Protein AF-A0A5E4QCP9-F1 (afdb_monomer_lite)

Secondary structure (DSSP, 8-state):
---GGGTTSS-------TTTS---TTT---SSSS--EE--S-TTSPPEE--S-SSHHHHHHHHHHH-SS--SSB-TTS-B----

InterPro domains:
  IPR013766 Thioredoxin domain [PF00085] (9-64)
  IPR036249 Thioredoxin-like superfamily [SSF52833] (6-74)

Radius of gyration: 13.86 Å; chains: 1; bounding box: 32×28×38 Å

Foldseek 3Di:
DLPCLCPPPPDDDDDDDVVPDDDDCVQDPDPDPPWDWDDAPPPVDGIDTDPWDPDPLRVQLVCQLRHPDHGPQAHVNSDGDPDD

pLDDT: mean 86.02, std 10.91, range [41.0, 94.75]

Sequence (84 aa):
MLPGVLKNEDIDVVKIDATANDWPKSLYEVSGFPTIYWKSKDTSKKPVRYNGGRALEDFLKYVSEQASSELKGWDRKGNVKDEL

Organism: NCBI:txid189913

Structure (mmCIF, N/CA/C/O backbone):
data_AF-A0A5E4QCP9-F1
#
_entry.id   AF-A0A5E4QCP9-F1
#
loop_
_atom_site.group_PDB
_atom_site.id
_atom_site.type_symbol
_atom_site.label_atom_id
_atom_site.label_alt_id
_atom_site.label_comp_id
_atom_site.label_asym_id
_atom_site.label_entity_id
_atom_site.label_seq_id
_atom_site.pdbx_PDB_ins_code
_atom_site.Cartn_x
_atom_site.Cartn_y
_atom_site.Cartn_z
_atom_site.occupancy
_atom_site.B_iso_or_equiv
_atom_site.auth_seq_id
_atom_site.auth_comp_id
_atom_site.auth_asym_id
_atom_site.auth_atom_id
_atom_site.pdbx_PDB_model_num
ATOM 1 N N . MET A 1 1 ? -1.111 -15.802 -1.050 1.00 47.84 1 MET A N 1
ATOM 2 C CA . MET A 1 1 ? -2.515 -15.376 -1.235 1.00 47.84 1 MET A CA 1
ATOM 3 C C . MET A 1 1 ? -2.963 -14.906 0.131 1.00 47.84 1 MET A C 1
ATOM 5 O O . MET A 1 1 ? -2.828 -15.694 1.057 1.00 47.84 1 MET A O 1
ATOM 9 N N . LEU A 1 2 ? 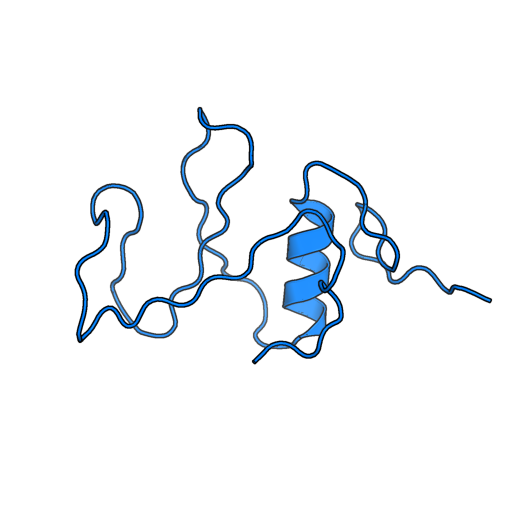-3.334 -13.634 0.300 1.00 53.00 2 LEU A N 1
ATOM 10 C CA . LEU A 1 2 ? -3.847 -13.189 1.597 1.00 53.00 2 LEU A CA 1
ATOM 11 C C . LEU A 1 2 ? -5.128 -13.998 1.866 1.00 53.00 2 LEU A C 1
ATOM 13 O O . LEU A 1 2 ? -5.986 -14.041 0.977 1.00 53.00 2 LEU A O 1
ATOM 17 N N . PRO A 1 3 ? -5.236 -14.709 3.004 1.00 51.50 3 PRO A N 1
ATOM 18 C CA . PRO A 1 3 ? -6.475 -15.381 3.377 1.00 51.50 3 PRO A CA 1
ATOM 19 C C . PRO A 1 3 ? -7.580 -14.323 3.412 1.00 51.50 3 PRO A C 1
ATOM 21 O O . PRO A 1 3 ? -7.282 -13.154 3.639 1.00 51.50 3 PRO A O 1
ATOM 24 N N . GLY A 1 4 ? -8.819 -14.709 3.105 1.00 63.34 4 GLY A N 1
ATOM 25 C CA . GLY A 1 4 ? -9.927 -13.831 2.695 1.00 63.34 4 GLY A CA 1
ATOM 26 C C . GLY A 1 4 ? -10.443 -12.801 3.711 1.00 63.34 4 GLY A C 1
ATOM 27 O O . GLY A 1 4 ? -11.627 -12.507 3.700 1.00 63.34 4 GLY A O 1
ATOM 28 N N . VAL A 1 5 ? -9.582 -12.238 4.553 1.00 70.25 5 VAL A N 1
ATOM 29 C CA . VAL A 1 5 ? -9.837 -11.157 5.509 1.00 70.25 5 VAL A CA 1
ATOM 30 C C . VAL A 1 5 ? -10.373 -9.903 4.815 1.00 70.25 5 VAL A C 1
ATOM 32 O O . VAL A 1 5 ? -11.249 -9.240 5.345 1.00 70.25 5 VAL A O 1
ATOM 35 N N . LEU A 1 6 ? -9.895 -9.607 3.602 1.00 79.00 6 LEU A N 1
ATOM 36 C CA . LEU A 1 6 ? -10.399 -8.497 2.781 1.00 79.00 6 LEU A CA 1
ATOM 37 C C . LEU A 1 6 ? -11.491 -8.939 1.791 1.00 79.00 6 LEU A C 1
ATOM 39 O O . LEU A 1 6 ? -11.919 -8.168 0.935 1.00 79.00 6 LEU A O 1
ATOM 43 N N . LYS A 1 7 ? -11.936 -10.199 1.855 1.00 72.75 7 LYS A N 1
ATOM 44 C CA . LYS A 1 7 ? -12.974 -10.708 0.957 1.00 72.75 7 LYS A CA 1
ATOM 45 C C . LYS A 1 7 ? -14.303 -10.074 1.371 1.00 72.75 7 LYS A C 1
ATOM 47 O O . LYS A 1 7 ? -14.734 -10.244 2.506 1.00 72.75 7 LYS A O 1
ATOM 52 N N . ASN A 1 8 ? -14.964 -9.393 0.434 1.00 80.50 8 ASN A N 1
ATOM 53 C CA . ASN A 1 8 ? -16.165 -8.568 0.651 1.00 80.50 8 ASN A CA 1
ATOM 54 C C . ASN A 1 8 ? -15.912 -7.195 1.300 1.00 80.50 8 ASN A C 1
ATOM 56 O O . ASN A 1 8 ? -16.865 -6.583 1.792 1.00 80.50 8 ASN A O 1
ATOM 60 N N . GLU A 1 9 ? -14.663 -6.731 1.297 1.00 86.31 9 GLU A N 1
ATOM 61 C CA . GLU A 1 9 ? -14.324 -5.324 1.493 1.00 86.31 9 GLU A CA 1
ATOM 62 C C . GLU A 1 9 ? -14.189 -4.634 0.135 1.00 86.31 9 GLU A C 1
ATOM 64 O O . GLU A 1 9 ? -13.919 -5.269 -0.884 1.00 86.31 9 GLU A O 1
ATOM 69 N N . ASP A 1 10 ? -14.343 -3.316 0.122 1.00 88.94 10 ASP A N 1
ATOM 70 C CA . ASP A 1 10 ? -14.198 -2.479 -1.073 1.00 88.94 10 ASP A CA 1
ATOM 71 C C . ASP A 1 10 ? -12.713 -2.160 -1.360 1.00 88.94 10 ASP A C 1
ATOM 73 O O . ASP A 1 10 ? -12.321 -1.006 -1.559 1.00 88.94 10 ASP A O 1
ATOM 77 N N . ILE A 1 11 ? -11.880 -3.206 -1.286 1.00 89.31 11 ILE A N 1
ATOM 78 C CA . ILE A 1 11 ? -10.419 -3.191 -1.394 1.00 89.31 11 ILE A CA 1
ATOM 79 C C . ILE A 1 11 ? -9.968 -4.291 -2.358 1.00 89.31 11 ILE A C 1
ATOM 81 O O . ILE A 1 11 ? -10.137 -5.481 -2.088 1.00 89.31 11 ILE A O 1
ATOM 85 N N . ASP A 1 12 ? -9.291 -3.891 -3.432 1.00 90.75 12 ASP A N 1
ATOM 86 C CA . ASP A 1 12 ? -8.691 -4.820 -4.386 1.00 90.75 12 ASP A CA 1
ATOM 87 C C . ASP A 1 12 ? -7.223 -5.093 -4.050 1.00 90.75 12 ASP A C 1
ATOM 89 O O . ASP A 1 12 ? -6.390 -4.185 -3.994 1.00 90.75 12 ASP A O 1
ATOM 93 N N . VAL A 1 13 ? -6.881 -6.374 -3.884 1.00 90.00 13 VAL A N 1
ATOM 94 C CA . VAL A 1 13 ? -5.488 -6.818 -3.746 1.00 90.00 13 VAL A CA 1
ATOM 95 C C . VAL A 1 13 ? -5.040 -7.469 -5.046 1.00 90.00 13 VAL A C 1
ATOM 97 O O . VAL A 1 13 ? -5.396 -8.607 -5.354 1.00 90.00 13 VAL A O 1
ATOM 100 N N . VAL A 1 14 ? -4.210 -6.748 -5.793 1.00 91.06 14 VAL A N 1
ATOM 101 C CA . VAL A 1 14 ? -3.699 -7.184 -7.095 1.00 91.06 14 VAL A CA 1
ATOM 102 C C . VAL A 1 14 ? -2.220 -7.545 -6.985 1.00 91.06 14 VAL A C 1
ATOM 104 O O . VAL A 1 14 ? -1.448 -6.869 -6.306 1.00 91.06 14 VAL A O 1
ATOM 107 N N . LYS A 1 15 ? -1.815 -8.613 -7.680 1.00 91.88 15 LYS A N 1
ATOM 108 C CA . LYS A 1 15 ? -0.406 -8.976 -7.874 1.00 91.88 15 LYS A CA 1
ATOM 109 C C . LYS A 1 15 ? -0.035 -8.844 -9.347 1.00 91.88 15 LYS A C 1
ATOM 111 O O . LYS A 1 15 ? -0.809 -9.248 -10.210 1.00 91.88 15 LYS A O 1
ATOM 116 N N . ILE A 1 16 ? 1.160 -8.329 -9.615 1.00 91.50 16 ILE A N 1
ATOM 117 C CA . ILE A 1 16 ? 1.742 -8.255 -10.958 1.00 91.50 16 ILE A CA 1
ATOM 118 C C . ILE A 1 16 ? 3.135 -8.873 -10.884 1.00 91.50 16 ILE A C 1
ATOM 120 O O . ILE A 1 16 ? 3.925 -8.516 -10.010 1.00 91.50 16 ILE A O 1
ATOM 124 N N . ASP A 1 17 ? 3.426 -9.803 -11.791 1.00 92.12 17 ASP A N 1
ATOM 125 C CA . ASP A 1 17 ? 4.789 -10.277 -12.007 1.00 92.12 17 ASP A CA 1
ATOM 126 C C . ASP A 1 17 ? 5.498 -9.312 -12.957 1.00 92.12 17 ASP A C 1
ATOM 128 O O . ASP A 1 17 ? 5.299 -9.358 -14.172 1.00 92.12 17 ASP A O 1
ATOM 132 N N . ALA A 1 18 ? 6.307 -8.426 -12.381 1.00 89.62 18 ALA A N 1
ATOM 133 C CA . ALA A 1 18 ? 7.054 -7.409 -13.112 1.00 89.62 18 ALA A CA 1
ATOM 134 C C . ALA A 1 18 ? 8.260 -7.970 -13.891 1.00 89.62 18 ALA A C 1
ATOM 136 O O . ALA A 1 18 ? 8.912 -7.225 -14.616 1.00 89.62 18 ALA A O 1
ATOM 137 N N . THR A 1 19 ? 8.592 -9.259 -13.749 1.00 89.06 19 THR A N 1
ATOM 138 C CA . THR A 1 19 ? 9.616 -9.903 -14.592 1.00 89.06 19 THR A CA 1
ATOM 139 C C . THR A 1 19 ? 9.041 -10.383 -15.922 1.00 89.06 19 THR A C 1
ATOM 141 O O . THR A 1 19 ? 9.769 -10.474 -16.906 1.00 89.06 19 THR A O 1
ATOM 144 N N . ALA A 1 20 ? 7.731 -10.645 -15.958 1.00 92.81 20 ALA A N 1
ATOM 145 C CA . ALA A 1 20 ? 7.033 -11.206 -17.111 1.00 92.81 20 ALA A CA 1
ATOM 146 C C . ALA A 1 20 ? 6.026 -10.243 -17.767 1.00 92.81 20 ALA A C 1
ATOM 148 O O . ALA A 1 20 ? 5.556 -10.524 -18.866 1.00 92.81 20 ALA A O 1
ATOM 149 N N . ASN A 1 21 ? 5.669 -9.132 -17.113 1.00 91.62 21 ASN A N 1
ATOM 150 C CA . ASN A 1 21 ? 4.648 -8.192 -17.587 1.00 91.62 21 ASN A CA 1
ATOM 151 C C . ASN A 1 21 ? 5.121 -6.742 -17.470 1.00 91.62 21 ASN A C 1
ATOM 153 O O . ASN A 1 21 ? 5.869 -6.399 -16.555 1.00 91.62 21 ASN A O 1
ATOM 157 N N . ASP A 1 22 ? 4.606 -5.877 -18.344 1.00 90.75 22 ASP A N 1
ATOM 158 C CA . ASP A 1 22 ? 4.746 -4.428 -18.214 1.00 90.75 22 ASP A CA 1
ATOM 159 C C . ASP A 1 22 ? 3.777 -3.847 -17.174 1.00 90.75 22 ASP A C 1
ATOM 161 O O . ASP A 1 22 ? 2.705 -4.384 -16.890 1.00 90.75 22 ASP A O 1
ATOM 165 N N . TRP A 1 23 ? 4.159 -2.704 -16.606 1.00 90.75 23 TRP A N 1
ATOM 166 C CA . TRP A 1 23 ? 3.365 -1.947 -15.641 1.00 90.75 23 TRP A CA 1
ATOM 167 C C . TRP A 1 23 ? 3.621 -0.442 -15.823 1.00 90.75 23 TRP A C 1
ATOM 169 O O . TRP A 1 23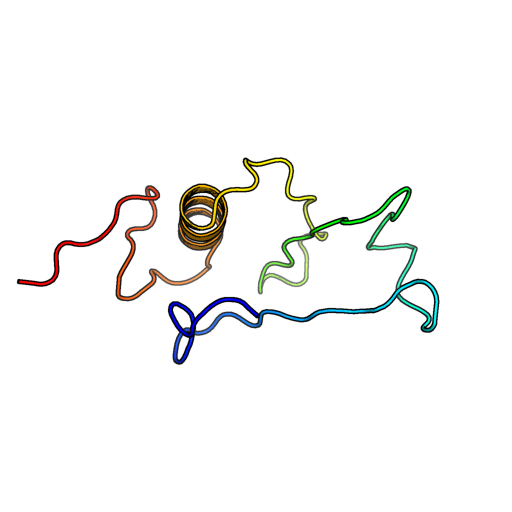 ? 4.612 -0.056 -16.453 1.00 90.75 23 TRP A O 1
ATOM 179 N N . PRO A 1 24 ? 2.767 0.446 -15.281 1.00 91.38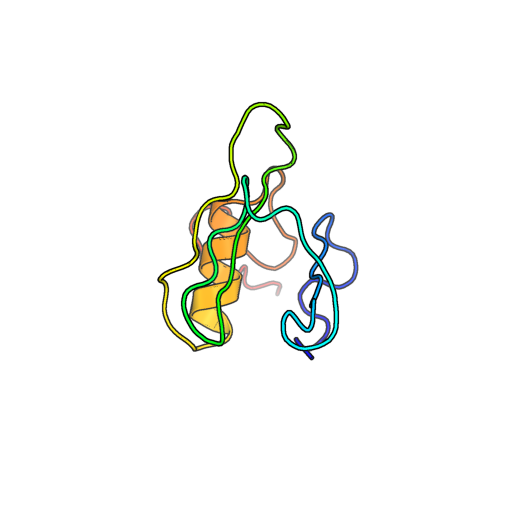 24 PRO A N 1
ATOM 180 C CA . PRO A 1 24 ? 2.968 1.889 -15.396 1.00 91.38 24 PRO A CA 1
ATOM 181 C C . PRO A 1 24 ? 4.149 2.371 -14.532 1.00 91.38 24 PRO A C 1
ATOM 183 O O . PRO A 1 24 ? 3.975 2.878 -13.423 1.00 91.38 24 PRO A O 1
ATOM 186 N N . LYS A 1 25 ? 5.371 2.236 -15.065 1.00 89.62 25 LYS A N 1
ATOM 187 C CA . LYS A 1 25 ? 6.656 2.578 -14.418 1.00 89.62 25 LYS A CA 1
ATOM 188 C C . LYS A 1 25 ? 6.741 4.032 -13.938 1.00 89.62 25 LYS A C 1
ATOM 190 O O . LYS A 1 25 ? 7.447 4.312 -12.980 1.00 89.62 25 LYS A O 1
ATOM 195 N N . SER A 1 26 ? 5.995 4.9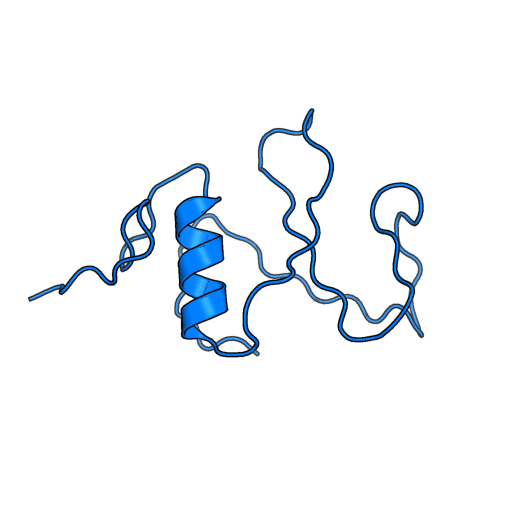48 -14.561 1.00 91.31 26 SER A N 1
ATOM 196 C CA . SER A 1 26 ? 5.910 6.357 -14.144 1.00 91.31 26 SER A CA 1
ATOM 197 C C . SER A 1 26 ? 5.160 6.567 -12.823 1.00 91.31 26 SER A C 1
ATOM 199 O O . SER A 1 26 ? 5.343 7.593 -12.170 1.00 91.31 26 SER A O 1
ATOM 201 N N . LEU A 1 27 ? 4.304 5.617 -12.435 1.00 91.25 27 LEU A N 1
ATOM 202 C CA . LEU A 1 27 ? 3.512 5.663 -11.205 1.00 91.25 27 LEU A CA 1
ATOM 203 C C . LEU A 1 27 ? 4.036 4.699 -10.136 1.00 91.25 27 LEU A C 1
ATOM 205 O O . LEU A 1 27 ? 3.883 4.978 -8.949 1.00 91.25 27 LEU A O 1
ATOM 209 N N . TYR A 1 28 ? 4.638 3.583 -10.554 1.00 93.12 28 TYR A N 1
ATOM 210 C CA . TYR A 1 28 ? 5.124 2.525 -9.673 1.00 93.12 28 TYR A CA 1
ATOM 211 C C . TYR A 1 28 ? 6.599 2.252 -9.957 1.00 93.12 28 TYR A C 1
ATOM 213 O O . TYR A 1 28 ? 6.959 1.508 -10.875 1.00 93.12 28 TYR A O 1
ATOM 221 N N . GLU A 1 29 ? 7.452 2.860 -9.143 1.00 91.88 29 GLU A N 1
ATOM 222 C CA . GLU A 1 29 ? 8.887 2.622 -9.182 1.00 91.88 29 GLU A CA 1
ATOM 223 C C . GLU A 1 29 ? 9.192 1.271 -8.526 1.00 91.88 29 GLU A C 1
ATOM 225 O O . GLU A 1 29 ? 8.915 1.068 -7.345 1.00 91.88 29 GLU A O 1
ATOM 230 N N . VAL A 1 30 ? 9.762 0.336 -9.282 1.00 91.31 30 VAL A N 1
ATOM 231 C CA . VAL A 1 30 ? 10.118 -1.001 -8.792 1.00 91.31 30 VAL A CA 1
ATOM 232 C C . VAL A 1 30 ? 11.619 -1.180 -8.973 1.00 91.31 30 VAL A C 1
ATOM 234 O O . VAL A 1 30 ? 12.099 -1.309 -10.094 1.00 91.31 30 VAL A O 1
ATOM 237 N N . SER A 1 31 ? 12.354 -1.165 -7.862 1.00 87.75 31 SER A N 1
ATOM 238 C CA . SER A 1 31 ? 13.815 -1.333 -7.824 1.00 87.75 31 SER A CA 1
ATOM 239 C C . SER A 1 31 ? 14.257 -2.678 -7.235 1.00 87.75 31 SER A C 1
ATOM 241 O O . SER A 1 31 ? 15.433 -3.022 -7.286 1.00 87.75 31 SER A O 1
ATOM 243 N N . GLY A 1 32 ? 13.318 -3.453 -6.688 1.00 88.88 32 GLY A N 1
ATOM 244 C CA . GLY A 1 32 ? 13.555 -4.765 -6.095 1.00 88.88 32 GLY A CA 1
ATOM 245 C C . GLY A 1 32 ? 12.243 -5.477 -5.773 1.00 88.88 32 GLY A C 1
ATOM 246 O O . GLY A 1 32 ? 11.160 -4.901 -5.911 1.00 88.88 32 GLY A O 1
ATOM 247 N N . PHE A 1 33 ? 12.328 -6.734 -5.340 1.00 89.00 33 PHE A N 1
ATOM 248 C CA . PHE A 1 33 ? 11.155 -7.560 -5.056 1.00 89.00 33 PHE A CA 1
ATOM 249 C C . PHE A 1 33 ? 11.162 -8.102 -3.620 1.00 89.00 33 PHE A C 1
ATOM 251 O O . PHE A 1 33 ? 12.222 -8.487 -3.126 1.00 89.00 33 PHE A O 1
ATOM 258 N N . PRO A 1 34 ? 9.987 -8.192 -2.967 1.00 90.25 34 PRO A N 1
ATOM 259 C CA . PRO A 1 34 ? 8.699 -7.630 -3.389 1.00 90.25 34 PRO A CA 1
ATOM 260 C C . PRO A 1 34 ? 8.653 -6.098 -3.210 1.00 90.25 34 PRO A C 1
ATOM 262 O O . PRO A 1 34 ? 9.229 -5.567 -2.267 1.00 90.25 34 PRO A O 1
ATOM 265 N N . THR A 1 35 ? 7.923 -5.397 -4.085 1.00 91.69 35 THR A N 1
ATOM 266 C CA . THR A 1 35 ? 7.568 -3.978 -3.901 1.00 91.69 35 THR A CA 1
ATOM 267 C C . THR A 1 35 ? 6.048 -3.858 -3.838 1.00 91.69 35 THR A C 1
ATOM 269 O O . THR A 1 35 ? 5.355 -4.331 -4.737 1.00 91.69 35 THR A O 1
ATOM 272 N N . ILE A 1 36 ? 5.528 -3.238 -2.777 1.00 93.69 36 ILE A N 1
ATOM 273 C CA . ILE A 1 36 ? 4.088 -3.102 -2.525 1.00 93.69 36 ILE A CA 1
ATOM 274 C C . ILE A 1 36 ? 3.716 -1.620 -2.570 1.00 93.69 36 ILE A C 1
ATOM 276 O O . ILE A 1 36 ? 4.411 -0.774 -2.005 1.00 93.69 36 ILE A O 1
ATOM 280 N N . TYR A 1 37 ? 2.604 -1.312 -3.233 1.00 94.75 37 TYR A N 1
ATOM 281 C CA . TYR A 1 37 ? 2.053 0.035 -3.325 1.00 94.75 37 TYR A CA 1
ATOM 282 C C . TYR A 1 37 ? 0.579 0.046 -2.938 1.00 94.75 37 TYR A C 1
ATOM 284 O O . TYR A 1 37 ? -0.168 -0.870 -3.275 1.00 94.75 37 TYR A O 1
ATOM 292 N N . TRP A 1 38 ? 0.162 1.132 -2.298 1.00 94.62 38 TRP A N 1
ATOM 293 C CA . TRP A 1 38 ? -1.232 1.479 -2.080 1.00 94.62 38 TRP A CA 1
ATOM 294 C C . TRP A 1 38 ? -1.690 2.507 -3.103 1.00 94.62 38 TRP A C 1
ATOM 296 O O . TRP A 1 38 ? -1.075 3.566 -3.245 1.00 94.62 38 TRP A O 1
ATOM 306 N N . LYS A 1 39 ? -2.794 2.228 -3.793 1.00 94.00 39 LYS A N 1
ATOM 307 C CA . LYS A 1 39 ? -3.473 3.195 -4.656 1.00 94.00 39 LYS A CA 1
ATOM 308 C C . LYS A 1 39 ? -4.808 3.551 -4.011 1.00 94.00 39 LYS A C 1
ATOM 310 O O . LYS A 1 39 ? -5.679 2.701 -3.879 1.00 94.00 39 LYS A O 1
ATOM 315 N N . SER A 1 40 ? -4.959 4.815 -3.620 1.00 91.88 40 SER A N 1
ATOM 316 C CA . SER A 1 40 ? -6.232 5.321 -3.102 1.00 91.88 40 SER A CA 1
ATOM 317 C C . SER A 1 40 ? -7.294 5.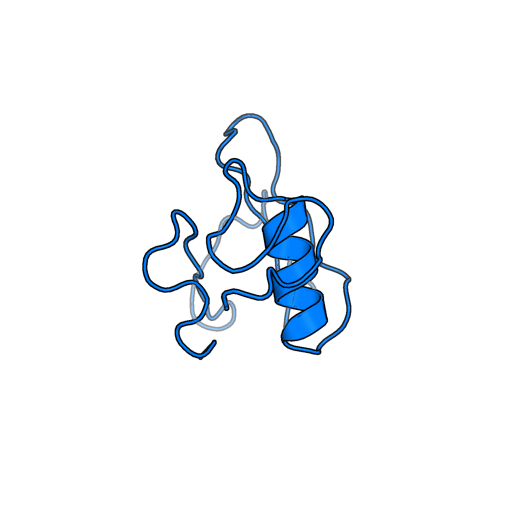370 -4.204 1.00 91.88 40 SER A C 1
ATOM 319 O O . SER A 1 40 ? -6.964 5.557 -5.378 1.00 91.88 40 SER A O 1
ATOM 321 N N . LYS A 1 41 ? -8.570 5.278 -3.807 1.00 89.44 41 LYS A N 1
ATOM 322 C CA . LYS A 1 41 ? -9.721 5.556 -4.680 1.00 89.44 41 LYS A CA 1
ATOM 323 C C . LYS A 1 41 ? -9.718 6.979 -5.231 1.00 89.44 41 LYS A C 1
ATOM 325 O O . LYS A 1 41 ? -10.252 7.224 -6.307 1.00 89.44 41 LYS A O 1
ATOM 330 N N . ASP A 1 42 ? -9.101 7.907 -4.505 1.00 89.38 42 ASP A N 1
ATOM 331 C CA . ASP A 1 42 ? -8.844 9.253 -4.995 1.00 89.38 42 ASP A CA 1
ATOM 332 C C . ASP A 1 42 ? -7.792 9.208 -6.113 1.00 89.38 42 ASP A C 1
ATOM 334 O O . ASP A 1 42 ? -6.595 9.006 -5.881 1.00 89.38 42 ASP A O 1
ATOM 338 N N . THR A 1 43 ? -8.253 9.390 -7.349 1.00 85.56 43 THR A N 1
ATOM 339 C CA . THR A 1 43 ? -7.430 9.295 -8.558 1.00 85.56 43 THR A CA 1
ATOM 340 C C . THR A 1 43 ? -6.370 10.390 -8.644 1.00 85.56 43 THR A C 1
ATOM 342 O O . THR A 1 43 ? -5.349 10.170 -9.302 1.00 85.56 43 THR A O 1
ATOM 345 N N . SER A 1 44 ? -6.556 11.513 -7.939 1.00 89.12 44 SER A N 1
ATOM 346 C CA . SER A 1 44 ? -5.583 12.608 -7.871 1.00 89.12 44 SER A CA 1
ATOM 347 C C . SER A 1 44 ? -4.330 12.234 -7.070 1.00 89.12 44 SER A C 1
ATOM 349 O O . SER A 1 44 ? -3.245 12.768 -7.314 1.00 89.12 44 SER A O 1
ATOM 351 N N . LYS A 1 45 ? -4.441 11.268 -6.148 1.00 89.88 45 LYS A N 1
ATOM 352 C CA . LYS A 1 45 ? -3.324 10.813 -5.315 1.00 89.88 45 LYS A CA 1
ATOM 353 C C . LYS A 1 45 ? -2.465 9.798 -6.056 1.00 89.88 45 LYS A C 1
ATOM 355 O O . LYS A 1 45 ? -2.951 8.820 -6.636 1.00 89.88 45 LYS A O 1
ATOM 360 N N . LYS A 1 46 ? -1.148 9.999 -6.014 1.00 92.56 46 LYS A N 1
ATOM 361 C CA . LYS A 1 46 ? -0.182 9.021 -6.532 1.00 92.56 46 LYS A CA 1
ATOM 362 C C . LYS A 1 46 ? -0.155 7.766 -5.646 1.00 92.56 46 LYS A C 1
ATOM 364 O O . LYS A 1 46 ? -0.462 7.871 -4.458 1.00 92.56 46 LYS A O 1
ATOM 369 N N . PRO A 1 47 ? 0.197 6.591 -6.202 1.00 94.56 47 PRO A N 1
ATOM 370 C CA . PRO A 1 47 ? 0.428 5.408 -5.388 1.00 94.56 47 PRO A 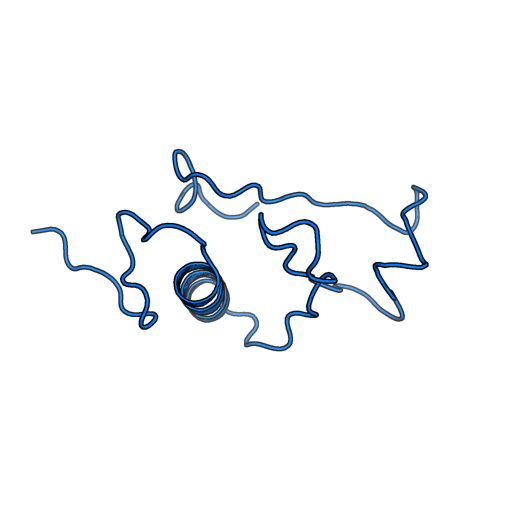CA 1
ATOM 371 C C . PRO A 1 47 ? 1.498 5.672 -4.326 1.00 94.56 47 PRO A C 1
ATOM 373 O O . PRO A 1 47 ? 2.528 6.280 -4.616 1.00 94.56 47 PRO A O 1
ATOM 376 N N . VAL A 1 48 ? 1.269 5.193 -3.108 1.00 94.12 48 VAL A N 1
ATOM 377 C CA . VAL A 1 48 ? 2.202 5.337 -1.985 1.00 94.12 48 VAL A CA 1
ATOM 378 C C . VAL A 1 48 ? 2.867 3.995 -1.727 1.00 94.12 48 VAL A C 1
ATOM 380 O O . VAL A 1 48 ? 2.193 2.967 -1.683 1.00 94.12 48 VAL A O 1
ATOM 383 N N . ARG A 1 49 ? 4.195 3.983 -1.585 1.00 94.06 49 ARG A N 1
ATOM 384 C CA . ARG A 1 49 ? 4.933 2.750 -1.300 1.00 94.06 49 ARG A CA 1
ATOM 385 C C . ARG A 1 49 ? 4.633 2.283 0.123 1.00 94.06 49 ARG A C 1
ATOM 387 O O . ARG A 1 49 ? 4.732 3.068 1.065 1.00 94.06 49 ARG A O 1
ATOM 394 N N . TYR A 1 50 ? 4.315 1.003 0.273 1.00 94.38 50 TYR A N 1
ATOM 395 C CA . TYR A 1 50 ? 4.199 0.372 1.579 1.00 94.38 50 TYR A CA 1
ATOM 396 C C . TYR A 1 50 ? 5.586 -0.029 2.082 1.00 94.38 50 TYR A C 1
ATOM 398 O O . TYR A 1 50 ? 6.263 -0.849 1.464 1.00 94.38 50 TYR A O 1
ATOM 406 N N . ASN A 1 51 ? 5.987 0.549 3.212 1.00 91.94 51 ASN A N 1
ATOM 407 C CA . ASN A 1 51 ? 7.254 0.260 3.890 1.00 91.94 51 ASN A CA 1
ATOM 408 C C . ASN A 1 51 ? 7.033 -0.305 5.306 1.00 91.94 51 ASN A C 1
ATOM 410 O O . ASN A 1 51 ? 7.936 -0.242 6.137 1.00 91.94 51 ASN A O 1
ATOM 414 N N . GLY A 1 52 ? 5.820 -0.784 5.603 1.00 89.88 52 GLY A N 1
ATOM 415 C CA . GLY A 1 52 ? 5.492 -1.370 6.901 1.00 89.88 52 GLY A CA 1
ATOM 416 C C . GLY A 1 52 ? 6.102 -2.760 7.100 1.00 89.88 52 GLY A C 1
ATOM 417 O O . GLY A 1 52 ? 6.888 -3.249 6.282 1.00 89.88 52 GLY A O 1
ATOM 418 N N . GLY A 1 53 ? 5.741 -3.390 8.217 1.00 90.44 53 GLY A N 1
ATOM 419 C CA . GLY A 1 53 ? 6.203 -4.732 8.553 1.00 90.44 53 GLY A CA 1
ATOM 420 C C . GLY A 1 53 ? 5.744 -5.798 7.553 1.00 90.44 53 GLY A C 1
ATOM 421 O O . GLY A 1 53 ? 4.879 -5.589 6.708 1.00 90.44 53 GLY A O 1
ATOM 422 N N . ARG A 1 54 ? 6.375 -6.974 7.612 1.00 87.88 54 ARG A N 1
ATOM 423 C CA . ARG A 1 54 ? 6.056 -8.098 6.712 1.00 87.88 54 ARG A CA 1
ATOM 424 C C . ARG A 1 54 ? 4.972 -9.018 7.273 1.00 87.88 54 ARG A C 1
ATOM 426 O O . ARG A 1 54 ? 4.599 -9.978 6.598 1.00 87.88 54 ARG A O 1
ATOM 433 N N . ALA A 1 55 ? 4.505 -8.765 8.496 1.00 89.81 55 ALA A N 1
ATOM 434 C CA . ALA A 1 55 ? 3.437 -9.543 9.094 1.00 89.81 55 ALA A CA 1
ATOM 435 C C . ALA A 1 55 ? 2.091 -9.189 8.450 1.00 89.81 55 ALA A C 1
ATOM 437 O O . ALA A 1 55 ? 1.864 -8.069 7.991 1.00 89.81 55 ALA A O 1
ATOM 438 N N . LEU A 1 56 ? 1.178 -10.162 8.435 1.00 86.44 56 LEU A N 1
ATOM 439 C CA . LEU A 1 56 ? -0.177 -9.958 7.927 1.00 86.44 56 LEU A CA 1
ATOM 440 C C . LEU A 1 56 ? -0.904 -8.844 8.695 1.00 86.44 56 LEU A C 1
ATOM 442 O O . LEU A 1 56 ? -1.601 -8.040 8.087 1.00 86.44 56 LEU A O 1
ATOM 446 N N . GLU A 1 57 ? -0.710 -8.784 10.010 1.00 88.25 57 GLU A N 1
ATOM 447 C CA . GLU A 1 57 ? -1.316 -7.778 10.887 1.00 88.25 57 GLU A CA 1
ATOM 448 C C . GLU A 1 57 ? -0.836 -6.363 10.555 1.00 88.25 57 GLU A C 1
ATOM 450 O O . GLU A 1 57 ? -1.661 -5.469 10.395 1.00 88.25 57 GLU A O 1
ATOM 455 N N . ASP A 1 58 ? 0.472 -6.169 10.345 1.00 91.00 58 ASP A N 1
ATOM 456 C CA . ASP A 1 58 ? 1.039 -4.875 9.936 1.00 91.00 58 ASP A CA 1
ATOM 457 C C . ASP A 1 58 ? 0.469 -4.401 8.595 1.00 91.00 58 ASP A C 1
ATOM 459 O O . ASP A 1 58 ? 0.279 -3.203 8.361 1.00 91.00 58 ASP A O 1
ATOM 463 N N . PHE A 1 59 ? 0.224 -5.344 7.685 1.00 90.62 59 PHE A N 1
ATOM 464 C CA . PHE A 1 59 ? -0.375 -5.049 6.393 1.00 90.62 59 PHE A CA 1
ATOM 465 C C . PHE A 1 59 ? -1.851 -4.669 6.541 1.00 90.62 59 PHE A C 1
ATOM 467 O O . PHE A 1 59 ? -2.267 -3.643 6.010 1.00 90.62 59 PHE A O 1
ATOM 474 N N . LEU A 1 60 ? -2.637 -5.452 7.284 1.00 89.75 60 LEU A N 1
ATOM 475 C CA . LEU A 1 60 ? -4.061 -5.185 7.511 1.00 89.75 60 LEU A CA 1
ATOM 476 C C . LEU A 1 60 ? -4.289 -3.868 8.254 1.00 89.75 60 LEU A C 1
ATOM 478 O O . LEU A 1 60 ? -5.151 -3.092 7.846 1.00 89.75 60 LEU A O 1
ATOM 482 N N . LYS A 1 61 ? -3.467 -3.581 9.264 1.00 91.69 61 LYS A N 1
ATOM 483 C CA . LYS A 1 61 ? -3.440 -2.299 9.967 1.00 91.69 61 LYS A CA 1
ATOM 484 C C . LYS A 1 61 ? -3.243 -1.133 9.002 1.00 91.69 61 LYS A C 1
ATOM 486 O O . LYS A 1 61 ? -4.019 -0.185 8.991 1.00 91.69 61 LYS A O 1
ATOM 491 N N . TYR A 1 62 ? -2.227 -1.220 8.149 1.00 93.31 62 TYR A N 1
ATOM 492 C CA . TYR A 1 62 ? -1.970 -0.173 7.168 1.00 93.31 62 TYR A CA 1
ATOM 493 C C . TYR A 1 62 ? -3.126 -0.016 6.173 1.00 93.31 62 TYR A C 1
ATOM 495 O O . TYR A 1 62 ? -3.516 1.103 5.845 1.00 93.31 62 TYR A O 1
ATOM 503 N N . VAL A 1 63 ? -3.705 -1.125 5.705 1.00 91.56 63 VAL A N 1
ATOM 504 C CA . VAL A 1 63 ? -4.875 -1.090 4.820 1.00 91.56 63 VAL A CA 1
ATOM 505 C C . VAL A 1 63 ? -6.059 -0.414 5.515 1.00 91.56 63 VAL A C 1
ATOM 507 O O . VAL A 1 63 ? -6.714 0.409 4.881 1.00 91.56 63 VAL A O 1
ATOM 510 N N . SER A 1 64 ? -6.322 -0.689 6.797 1.00 90.94 64 SER A N 1
ATOM 511 C CA . SER A 1 64 ? -7.452 -0.087 7.519 1.00 90.94 64 SER A CA 1
ATOM 512 C C . SER A 1 64 ? -7.278 1.416 7.761 1.00 90.94 64 SER A C 1
ATOM 514 O O . SER A 1 64 ? -8.252 2.164 7.680 1.00 90.94 64 SER A O 1
ATOM 516 N N . GLU A 1 65 ? -6.045 1.879 7.976 1.00 91.50 65 GLU A N 1
ATOM 517 C CA . GLU A 1 65 ? -5.707 3.304 8.096 1.00 91.50 65 GLU A CA 1
ATOM 518 C C . GLU A 1 65 ? -5.841 4.060 6.760 1.00 91.50 65 GLU A C 1
ATOM 520 O O . GLU A 1 65 ? -6.198 5.240 6.738 1.00 91.50 65 GLU A O 1
ATOM 525 N N . GLN A 1 66 ? -5.544 3.403 5.633 1.00 91.50 66 GLN A N 1
ATOM 526 C CA . GLN A 1 66 ? -5.551 4.024 4.301 1.00 91.50 66 GLN A CA 1
ATOM 527 C C . GLN A 1 66 ? -6.874 3.869 3.538 1.00 91.50 66 GLN A C 1
ATOM 529 O O . GLN A 1 66 ? -7.113 4.591 2.558 1.00 91.50 66 GLN A O 1
ATOM 534 N N . ALA A 1 67 ? -7.719 2.919 3.938 1.00 89.12 67 ALA A N 1
ATOM 535 C CA . ALA A 1 67 ? -9.000 2.650 3.304 1.00 89.12 67 ALA A CA 1
ATOM 536 C C . ALA A 1 67 ? -9.919 3.881 3.349 1.00 89.12 67 ALA A C 1
ATOM 538 O O . ALA A 1 67 ? -10.038 4.587 4.350 1.00 89.12 67 ALA A O 1
ATOM 539 N N . SER A 1 68 ? -10.606 4.147 2.235 1.00 87.38 68 SER A N 1
ATOM 540 C CA . SER A 1 68 ? -11.562 5.261 2.150 1.00 87.38 68 SER A CA 1
ATOM 541 C C . SER A 1 68 ? -12.808 5.031 3.011 1.00 87.38 68 SER A C 1
ATOM 543 O O . SER A 1 68 ? -13.433 5.997 3.454 1.00 87.38 68 SER A O 1
ATOM 545 N N . SER A 1 69 ? -13.128 3.763 3.267 1.00 87.25 69 SER A N 1
ATOM 546 C CA . SER A 1 69 ? -14.229 3.278 4.099 1.00 87.25 69 SER A CA 1
ATOM 547 C C . SER A 1 69 ? -13.660 2.423 5.227 1.00 87.25 69 SER A C 1
ATOM 549 O O . SER A 1 69 ? -12.610 1.810 5.070 1.00 87.25 69 SER A O 1
ATOM 551 N N . GLU A 1 70 ? -14.328 2.412 6.378 1.00 86.94 70 GLU A N 1
ATOM 552 C CA . GLU A 1 70 ? -13.900 1.570 7.498 1.00 86.94 70 GLU A CA 1
ATOM 553 C C . GLU A 1 70 ? -14.152 0.090 7.180 1.00 86.94 70 GLU A C 1
ATOM 555 O O . GLU A 1 70 ? -15.208 -0.239 6.639 1.00 86.94 70 GLU A O 1
ATOM 560 N N . LEU A 1 71 ? -13.189 -0.780 7.497 1.00 87.81 71 LEU A N 1
ATOM 561 C CA . LEU A 1 71 ? -13.300 -2.221 7.257 1.00 87.81 71 LEU A CA 1
ATOM 562 C C . LEU A 1 71 ? -14.209 -2.870 8.313 1.00 87.81 71 LEU A C 1
ATOM 564 O O . LEU A 1 71 ? -14.382 -2.339 9.418 1.00 87.81 71 LEU A O 1
ATOM 568 N N . LYS A 1 72 ? -14.778 -4.041 8.018 1.00 84.56 72 LYS A N 1
ATOM 569 C CA . LYS A 1 72 ? -15.681 -4.740 8.950 1.00 84.56 72 LYS A CA 1
ATOM 570 C C . LYS A 1 72 ? -14.969 -5.181 10.223 1.00 84.56 72 LYS A C 1
ATOM 572 O O . LYS A 1 72 ? -15.453 -4.880 11.304 1.00 84.56 72 LYS A O 1
ATOM 577 N N . GLY A 1 73 ? -13.796 -5.803 10.089 1.00 83.00 73 GLY A N 1
ATOM 578 C CA . GLY A 1 73 ? -13.016 -6.331 11.217 1.00 83.00 73 GLY A CA 1
ATOM 579 C C . GLY A 1 73 ? -11.932 -5.398 11.767 1.00 83.00 73 GLY A C 1
ATOM 580 O O . GLY A 1 73 ? -11.234 -5.781 12.698 1.00 83.00 73 GLY A O 1
ATOM 581 N N . TRP A 1 74 ? -11.748 -4.203 11.195 1.00 86.12 74 TRP A N 1
ATOM 582 C CA . TRP A 1 74 ? -10.699 -3.266 11.614 1.00 86.12 74 TRP A CA 1
ATOM 583 C C . TRP A 1 74 ? -11.229 -1.839 11.676 1.00 86.12 74 TRP A C 1
ATOM 585 O O . TRP A 1 74 ? -11.956 -1.394 10.786 1.00 86.12 74 TRP A O 1
ATOM 595 N N . ASP A 1 75 ? -10.850 -1.103 12.714 1.00 86.50 75 ASP A N 1
ATOM 596 C CA . ASP A 1 75 ? -11.111 0.330 12.788 1.00 86.50 75 ASP A CA 1
ATOM 597 C C . ASP A 1 75 ? -10.109 1.131 11.928 1.00 86.50 75 ASP A C 1
ATOM 599 O O . ASP A 1 75 ? -9.063 0.636 11.486 1.00 86.50 75 ASP A O 1
ATOM 603 N N . ARG A 1 76 ? -10.412 2.415 11.700 1.00 85.38 76 ARG A N 1
ATOM 604 C CA . ARG A 1 76 ? -9.513 3.338 10.978 1.00 85.38 76 ARG A CA 1
ATOM 605 C C . ARG A 1 76 ? -8.227 3.688 11.735 1.00 85.38 76 ARG A C 1
ATOM 607 O O . ARG A 1 76 ? -7.403 4.433 11.212 1.00 85.38 76 ARG A O 1
ATOM 614 N N . LYS A 1 77 ? -8.070 3.217 12.973 1.00 83.50 77 LYS A N 1
ATOM 615 C CA . LYS A 1 77 ? -6.872 3.404 13.802 1.00 83.50 77 LYS A CA 1
ATOM 616 C C . LYS A 1 77 ? -5.949 2.185 13.755 1.00 83.50 77 LYS A C 1
ATOM 618 O O . LYS A 1 77 ? -4.903 2.208 14.403 1.00 83.50 77 LYS A O 1
ATOM 623 N N . GLY A 1 78 ? -6.323 1.140 13.015 1.00 81.75 78 GLY A N 1
ATOM 624 C CA . GLY A 1 78 ? -5.503 -0.054 12.899 1.00 81.75 78 GLY A CA 1
ATOM 625 C C . GLY A 1 78 ? -5.706 -1.071 14.012 1.00 81.75 78 GLY A C 1
ATOM 626 O O . GLY A 1 78 ? -4.830 -1.911 14.205 1.00 81.75 78 GLY A O 1
ATOM 627 N N . ASN A 1 79 ? -6.809 -0.993 14.756 1.00 84.38 79 ASN A N 1
ATOM 628 C CA . ASN A 1 79 ? -7.162 -1.980 15.768 1.00 84.38 79 ASN A CA 1
ATOM 629 C C . ASN A 1 79 ? -8.161 -2.981 15.194 1.00 84.38 79 ASN A C 1
ATOM 631 O O . ASN A 1 79 ? -9.075 -2.610 14.450 1.00 84.38 79 ASN A O 1
ATOM 635 N N . VAL A 1 80 ? -8.002 -4.244 15.581 1.00 82.75 80 VAL A N 1
ATOM 636 C CA . VAL A 1 80 ? -8.999 -5.280 15.319 1.00 82.75 80 VAL A CA 1
ATOM 637 C C . VAL A 1 80 ? -10.263 -4.920 16.092 1.00 82.75 80 VAL A C 1
ATOM 639 O O . VAL A 1 80 ? -10.209 -4.587 17.275 1.00 82.75 80 VAL A O 1
ATOM 642 N N . LYS A 1 81 ? -11.402 -4.954 15.410 1.00 79.75 81 LYS A N 1
ATOM 643 C CA . LYS A 1 81 ? -12.701 -4.892 16.065 1.00 79.75 81 LYS A CA 1
ATOM 644 C C . LYS A 1 81 ? -12.974 -6.278 16.618 1.00 79.75 81 LYS A C 1
ATOM 646 O O . LYS A 1 81 ? -13.110 -7.222 15.844 1.00 79.75 81 LYS A O 1
ATOM 651 N N . ASP A 1 82 ? -13.037 -6.388 17.937 1.00 62.72 82 ASP A N 1
ATOM 652 C CA . ASP A 1 82 ? -13.602 -7.566 18.580 1.00 62.72 82 ASP A CA 1
ATOM 653 C C . ASP A 1 82 ? -15.090 -7.628 18.195 1.00 62.72 82 ASP A C 1
ATOM 655 O O . ASP A 1 82 ? -15.932 -6.951 18.787 1.00 62.72 82 ASP A O 1
ATOM 659 N N . GLU A 1 83 ? -15.423 -8.373 17.139 1.00 55.53 83 GLU A N 1
ATOM 660 C CA . GLU A 1 83 ? -16.786 -8.879 16.984 1.00 55.53 83 GLU A CA 1
ATOM 661 C C . GLU A 1 83 ? -16.993 -9.920 18.095 1.00 55.53 83 GLU A C 1
ATOM 663 O O . GLU A 1 83 ? -16.311 -10.945 18.125 1.00 55.53 83 GLU A O 1
ATOM 668 N N . LEU A 1 84 ? -17.885 -9.605 19.043 1.00 41.00 84 LEU A N 1
ATOM 669 C CA . LEU A 1 84 ? -18.487 -10.576 19.965 1.00 41.00 84 LEU A CA 1
ATOM 670 C C . LEU A 1 84 ? -19.221 -11.680 19.194 1.00 41.00 84 LEU A C 1
ATOM 672 O O . LEU A 1 84 ? -19.933 -11.333 18.224 1.00 41.00 84 LEU A O 1
#